Protein AF-A0A2W0BJ34-F1 (afdb_monomer_lite)

Radius of gyration: 27.1 Å; chains: 1; bounding box: 77×54×52 Å

Structure (mmCIF, N/CA/C/O backbone):
data_AF-A0A2W0BJ34-F1
#
_entry.id   AF-A0A2W0BJ34-F1
#
loop_
_atom_site.group_PDB
_atom_site.id
_atom_site.type_symbol
_atom_site.label_atom_id
_atom_site.label_alt_id
_atom_site.label_comp_id
_atom_site.label_asym_id
_atom_site.label_entity_id
_atom_site.label_seq_id
_atom_site.pdbx_PDB_ins_code
_atom_site.Cartn_x
_atom_site.Cartn_y
_atom_site.Cartn_z
_atom_site.occupancy
_atom_site.B_iso_or_equiv
_atom_site.auth_seq_id
_atom_site.auth_comp_id
_atom_site.auth_asym_id
_atom_site.auth_atom_id
_atom_site.pdbx_PDB_model_num
ATOM 1 N N . CYS A 1 1 ? -44.028 45.714 13.822 1.00 49.56 1 CYS A N 1
ATOM 2 C CA . CYS A 1 1 ? -42.611 45.440 13.489 1.00 49.56 1 CYS A CA 1
ATOM 3 C C . CYS A 1 1 ? -41.782 44.978 14.690 1.00 49.56 1 CYS A C 1
ATOM 5 O O . CYS A 1 1 ? -41.174 43.926 14.582 1.00 49.56 1 CYS A O 1
ATOM 7 N N . LEU A 1 2 ? -41.795 45.674 15.836 1.00 49.88 2 LEU A N 1
ATOM 8 C CA . LEU A 1 2 ? -40.974 45.309 17.009 1.00 49.88 2 LEU A CA 1
ATOM 9 C C . LEU A 1 2 ? -41.247 43.902 17.581 1.00 49.88 2 LEU A C 1
ATOM 11 O O . LEU A 1 2 ? -40.298 43.177 17.841 1.00 49.88 2 LEU A O 1
ATOM 15 N N . VAL A 1 3 ? -42.512 43.475 17.677 1.00 54.41 3 VAL A N 1
ATOM 16 C CA . VAL A 1 3 ? -42.889 42.160 18.249 1.00 54.41 3 VAL A CA 1
ATOM 17 C C . VAL A 1 3 ? -42.463 40.976 17.365 1.00 54.41 3 VAL A C 1
ATOM 19 O O . VAL A 1 3 ? -42.120 39.914 17.871 1.00 54.41 3 VAL A O 1
ATOM 22 N N . VAL A 1 4 ? -42.419 41.159 16.040 1.00 56.22 4 VAL A N 1
ATOM 23 C CA . VAL A 1 4 ? -42.038 40.098 15.087 1.00 56.22 4 VAL A CA 1
ATOM 24 C C . VAL A 1 4 ? -40.530 39.817 15.154 1.00 56.22 4 VAL A C 1
ATOM 26 O O . VAL A 1 4 ? -40.119 38.661 15.099 1.00 56.22 4 VAL A O 1
ATOM 29 N N . CYS A 1 5 ? -39.708 40.850 15.378 1.00 51.62 5 CYS A N 1
ATOM 30 C CA . CYS A 1 5 ? -38.269 40.685 15.613 1.00 51.62 5 CYS A CA 1
ATOM 31 C C . CYS A 1 5 ? -37.956 39.993 16.949 1.00 51.62 5 CYS A C 1
ATOM 33 O O . CYS A 1 5 ? -36.983 39.247 17.026 1.00 51.62 5 CYS A O 1
ATOM 35 N N . SER A 1 6 ? -38.776 40.198 17.987 1.00 54.53 6 SER A N 1
ATOM 36 C CA . SER A 1 6 ? -38.595 39.559 19.301 1.00 54.53 6 SER A CA 1
ATOM 37 C C . SER A 1 6 ? -38.841 38.047 19.259 1.00 54.53 6 SER A C 1
ATOM 39 O O . SER A 1 6 ? -38.125 37.288 19.905 1.00 54.53 6 SER A O 1
ATOM 41 N N . VAL A 1 7 ? -39.829 37.602 18.473 1.00 57.50 7 VAL A N 1
ATOM 42 C CA . VAL A 1 7 ? -40.178 36.176 18.333 1.00 57.50 7 VAL A CA 1
ATOM 43 C C . VAL A 1 7 ? -39.139 35.425 17.491 1.00 57.50 7 VAL A C 1
ATOM 45 O O . VAL A 1 7 ? -38.770 34.305 17.836 1.00 57.50 7 VAL A O 1
ATOM 48 N N . LEU A 1 8 ? -38.592 36.063 16.449 1.00 53.81 8 LEU A N 1
ATOM 49 C CA . LEU A 1 8 ? -37.527 35.489 15.612 1.00 53.81 8 LEU A CA 1
ATOM 50 C C . LEU A 1 8 ? -36.197 35.305 16.367 1.00 53.81 8 LEU A C 1
ATOM 52 O O . LEU A 1 8 ? -35.462 34.352 16.104 1.00 53.81 8 LEU A O 1
ATOM 56 N N . PHE A 1 9 ? -35.900 36.171 17.340 1.00 52.81 9 PHE A N 1
ATOM 57 C CA . PHE A 1 9 ? -34.702 36.042 18.178 1.00 52.81 9 PHE A CA 1
ATOM 58 C C . PHE A 1 9 ? -34.795 34.887 19.187 1.00 52.81 9 PHE A C 1
ATOM 60 O O . PHE A 1 9 ? -33.780 34.273 19.511 1.00 52.81 9 PHE A O 1
ATOM 67 N N . LEU A 1 10 ? -36.003 34.544 19.650 1.00 54.00 10 LEU A N 1
ATOM 68 C CA . LEU A 1 10 ? -36.201 33.465 20.620 1.00 54.00 10 LEU A CA 1
ATOM 69 C C . LEU A 1 10 ? -36.084 32.070 19.977 1.00 54.00 10 LEU A C 1
ATOM 71 O O . LEU A 1 10 ? -35.612 31.136 20.622 1.00 54.00 10 LEU A O 1
ATOM 75 N N . SER A 1 11 ? -36.424 31.929 18.688 1.00 55.84 11 SER A N 1
ATOM 76 C CA . SER A 1 11 ? -36.228 30.674 17.941 1.00 55.84 11 SER A CA 1
ATOM 77 C C . SER A 1 11 ? -34.755 30.346 17.662 1.00 55.84 11 SER A C 1
ATOM 79 O O . SER A 1 11 ? -34.398 29.171 17.584 1.00 55.84 11 SER A O 1
ATOM 81 N N . ALA A 1 12 ? -33.877 31.352 17.574 1.00 55.19 12 ALA A N 1
ATOM 82 C CA . ALA A 1 12 ? -32.453 31.149 17.283 1.00 55.19 12 ALA A CA 1
ATOM 83 C C . ALA A 1 12 ? -31.670 30.502 18.446 1.00 55.19 12 ALA A C 1
ATOM 85 O O . ALA A 1 12 ? -30.626 29.897 18.219 1.00 55.19 12 ALA A O 1
ATOM 86 N N . LEU A 1 13 ? -32.186 30.568 19.680 1.00 52.59 13 LEU A N 1
ATOM 87 C CA . LEU A 1 13 ? -31.564 29.954 20.862 1.00 52.59 13 LEU A CA 1
ATOM 88 C C . LEU A 1 13 ? -31.831 28.442 20.980 1.00 52.59 13 LEU A C 1
ATOM 90 O O . LEU A 1 13 ? -31.199 27.774 21.793 1.00 52.59 13 LEU A O 1
ATOM 94 N N . THR A 1 14 ? -32.748 27.888 20.177 1.00 48.75 14 THR A N 1
ATOM 95 C CA . THR A 1 14 ? -33.113 26.457 20.241 1.00 48.75 14 THR A CA 1
ATOM 96 C C . THR A 1 14 ? -32.257 25.545 19.362 1.00 48.75 14 THR A C 1
ATOM 98 O O . THR A 1 14 ? -32.377 24.326 19.459 1.00 48.75 14 THR A O 1
ATOM 101 N N . PHE A 1 15 ? -31.309 26.092 18.593 1.00 49.09 15 PHE A N 1
ATOM 102 C CA . PHE A 1 15 ? -30.226 25.305 17.994 1.00 49.09 15 PHE A CA 1
ATOM 103 C C . PHE A 1 15 ? -29.158 24.980 19.047 1.00 49.09 15 PHE A C 1
ATOM 105 O O . PHE A 1 15 ? -27.991 25.354 18.936 1.00 49.09 15 PHE A O 1
ATOM 112 N N . SER A 1 16 ? -29.558 24.262 20.096 1.00 51.22 16 SER A N 1
ATOM 113 C CA . SER A 1 16 ? -28.603 23.556 20.937 1.00 51.22 16 SER A CA 1
ATOM 114 C C . SER A 1 16 ? -28.078 22.389 20.105 1.00 51.22 16 SER A C 1
ATOM 116 O O . SER A 1 16 ? -28.774 21.395 19.894 1.00 51.22 16 SER A O 1
ATOM 118 N N . GLN A 1 17 ? -26.870 22.543 19.558 1.00 59.38 17 GLN A N 1
ATOM 119 C CA . GLN A 1 17 ? -26.085 21.424 19.049 1.00 59.38 17 GLN A CA 1
ATOM 120 C C . GLN A 1 17 ? -26.014 20.413 20.196 1.00 59.38 17 GLN A C 1
ATOM 122 O O . GLN A 1 17 ? -25.355 20.667 21.202 1.00 59.38 17 GLN A O 1
ATOM 127 N N . THR A 1 18 ? -26.760 19.311 20.099 1.00 60.00 18 THR A N 1
ATOM 128 C CA . THR A 1 18 ? -26.642 18.212 21.058 1.00 60.00 18 THR A CA 1
ATOM 129 C C . THR A 1 18 ? -25.246 17.647 20.880 1.00 60.00 18 THR A C 1
ATOM 131 O O . THR A 1 18 ? -24.990 16.872 19.964 1.00 60.00 18 THR A O 1
ATOM 134 N N . GLN A 1 19 ? -24.315 18.129 21.697 1.00 68.31 19 GLN A N 1
ATOM 135 C CA . GLN A 1 19 ? -22.948 17.658 21.678 1.00 68.31 19 GLN A CA 1
ATOM 136 C C . GLN A 1 19 ? -22.960 16.240 22.231 1.00 68.31 19 GLN A C 1
ATOM 138 O O . GLN A 1 19 ? -23.348 16.015 23.379 1.00 68.31 19 GLN A O 1
ATOM 143 N N . GLU A 1 20 ? -22.596 15.283 21.381 1.00 78.00 20 GLU A N 1
ATOM 144 C CA . GLU A 1 20 ? -22.473 13.888 21.775 1.00 78.00 20 GLU A CA 1
ATOM 145 C C . GLU A 1 20 ? -21.560 13.802 23.003 1.00 78.00 20 GLU A C 1
ATOM 147 O O . GLU A 1 20 ? -20.439 14.325 23.019 1.00 78.00 20 GLU A O 1
ATOM 152 N N . LYS A 1 21 ? -22.071 13.199 24.079 1.00 85.12 21 LYS A N 1
ATOM 153 C CA . LYS A 1 21 ? -21.306 13.041 25.311 1.00 85.12 21 LYS A CA 1
ATOM 154 C C . LYS A 1 21 ? -20.164 12.068 25.032 1.00 85.12 21 LYS A C 1
ATOM 156 O O . LYS A 1 21 ? -20.410 10.905 24.736 1.00 85.12 21 LYS A O 1
ATOM 161 N N . VAL A 1 22 ? -18.927 12.537 25.171 1.00 87.81 22 VAL A N 1
ATOM 162 C CA . VAL A 1 22 ? -17.737 11.704 24.960 1.00 87.81 22 VAL A CA 1
ATOM 163 C C . VAL A 1 22 ? -17.714 10.554 25.968 1.00 87.81 22 VAL A C 1
ATOM 165 O O . VAL A 1 22 ? -17.682 10.777 27.181 1.00 87.81 22 VAL A O 1
ATOM 168 N N . ASP A 1 23 ? -17.686 9.326 25.457 1.00 93.94 23 ASP A N 1
ATOM 169 C CA . ASP A 1 23 ? -17.492 8.118 26.252 1.00 93.94 23 ASP A CA 1
ATOM 170 C C . ASP A 1 23 ? -15.991 7.857 26.476 1.00 93.94 23 ASP A C 1
ATOM 172 O O . ASP A 1 23 ? -15.267 7.381 25.599 1.00 93.94 23 ASP A O 1
ATOM 176 N N . LEU A 1 24 ? -15.510 8.190 27.675 1.00 94.69 24 LEU A N 1
ATOM 177 C CA . LEU A 1 24 ? -14.105 8.025 28.053 1.00 94.69 24 LEU A CA 1
ATOM 178 C C . LEU A 1 24 ? -13.682 6.551 28.199 1.00 94.69 24 LEU A C 1
ATOM 180 O O . LEU A 1 24 ? -12.497 6.247 28.022 1.00 94.69 24 LEU A O 1
ATOM 184 N N . ASP A 1 25 ? -14.614 5.639 28.491 1.00 96.06 25 ASP A N 1
ATOM 185 C CA . ASP A 1 25 ? -14.325 4.201 28.562 1.00 96.06 25 ASP A CA 1
ATOM 186 C C . ASP A 1 25 ? -14.030 3.659 27.160 1.00 96.06 25 ASP A C 1
ATOM 188 O O . ASP A 1 25 ? -12.992 3.029 26.930 1.00 96.06 25 ASP A O 1
ATOM 192 N N . MET A 1 26 ? -14.864 4.017 26.181 1.00 95.50 26 MET A N 1
ATOM 193 C CA . MET A 1 26 ? -14.625 3.660 24.781 1.00 95.50 26 MET A CA 1
ATOM 194 C C . MET A 1 26 ? -13.330 4.261 24.233 1.00 95.50 26 MET A C 1
ATOM 196 O O . MET A 1 26 ? -12.568 3.562 23.563 1.00 95.50 26 MET A O 1
ATOM 200 N N . VAL A 1 27 ? -13.009 5.513 24.571 1.00 95.50 27 VAL A N 1
ATOM 201 C CA . VAL A 1 27 ? -11.718 6.123 24.198 1.00 95.50 27 VAL A CA 1
ATOM 202 C C . VAL A 1 27 ? -10.538 5.333 24.776 1.00 95.50 27 VAL A C 1
ATOM 204 O O . VAL A 1 27 ? -9.519 5.150 24.104 1.00 95.50 27 VAL A O 1
ATOM 207 N N . THR A 1 28 ? -10.661 4.845 26.010 1.00 96.75 28 THR A N 1
ATOM 208 C CA . THR A 1 28 ? -9.619 4.036 26.657 1.00 96.75 28 THR A CA 1
ATOM 209 C C . THR A 1 28 ? -9.446 2.690 25.954 1.00 96.75 28 THR A C 1
ATOM 211 O O . THR A 1 28 ? -8.312 2.294 25.681 1.00 96.75 28 THR A O 1
ATOM 214 N N . LYS A 1 29 ? -10.547 2.031 25.576 1.00 97.12 29 LYS A 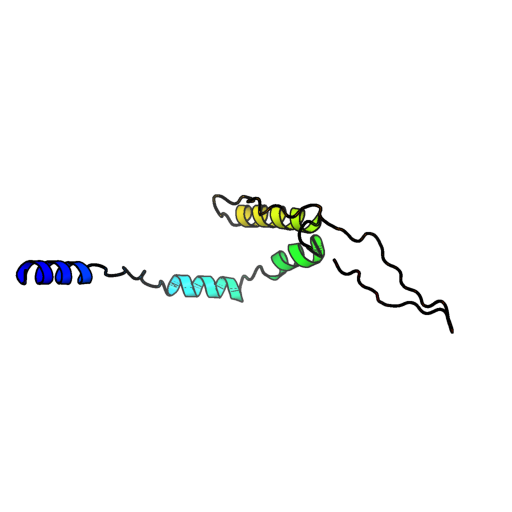N 1
ATOM 215 C CA . LYS A 1 29 ? -10.524 0.790 24.783 1.00 97.12 29 LYS A CA 1
ATOM 216 C C . LYS A 1 29 ? -9.865 0.989 23.416 1.00 97.12 29 LYS A C 1
ATOM 218 O O . LYS A 1 29 ? -8.979 0.220 23.062 1.00 97.12 29 LYS A O 1
ATOM 223 N N . ILE A 1 30 ? -10.206 2.059 22.692 1.00 96.06 30 ILE A N 1
ATOM 224 C CA . ILE A 1 30 ? -9.587 2.382 21.391 1.00 96.06 30 ILE A CA 1
ATOM 225 C C . ILE A 1 30 ? -8.073 2.582 21.537 1.00 96.06 30 ILE A C 1
ATOM 227 O O . ILE A 1 30 ? -7.291 2.078 20.731 1.00 96.06 30 ILE A O 1
ATOM 231 N N . ARG A 1 31 ? -7.635 3.290 22.586 1.00 96.19 31 ARG A N 1
ATOM 232 C CA . ARG A 1 31 ? -6.203 3.457 22.877 1.00 96.19 31 ARG A CA 1
ATOM 233 C C . ARG A 1 31 ? -5.526 2.128 23.191 1.00 96.19 31 ARG A C 1
ATOM 235 O O . ARG A 1 31 ? -4.419 1.896 22.713 1.00 96.19 31 ARG A O 1
ATOM 242 N N . TYR A 1 32 ? -6.170 1.273 23.983 1.00 97.81 32 TYR A N 1
ATOM 243 C CA . TYR A 1 32 ? -5.641 -0.051 24.295 1.00 97.81 32 TYR A CA 1
ATOM 244 C C . TYR A 1 32 ? -5.433 -0.877 23.021 1.00 97.81 32 TYR A C 1
ATOM 246 O O . TYR A 1 32 ? -4.335 -1.390 22.821 1.00 97.81 32 TYR A O 1
ATOM 254 N N . GLU A 1 33 ? -6.421 -0.917 22.124 1.00 96.31 33 GLU A N 1
ATOM 255 C CA . GLU A 1 33 ? -6.292 -1.592 20.827 1.00 96.31 33 GLU A CA 1
ATOM 256 C C . GLU A 1 33 ? -5.142 -1.010 19.991 1.00 96.31 33 GLU A C 1
ATOM 258 O O . GLU A 1 33 ? -4.300 -1.751 19.488 1.00 96.31 33 GLU A O 1
ATOM 263 N N . GLY A 1 34 ? -5.020 0.319 19.925 1.00 95.19 34 GLY A N 1
ATOM 264 C CA . GLY A 1 34 ? -3.957 0.980 19.164 1.00 95.19 34 GLY A CA 1
ATOM 265 C C . GLY A 1 34 ? -2.534 0.690 19.662 1.00 95.19 34 GLY A C 1
ATOM 266 O O . GLY A 1 34 ? -1.617 0.586 18.845 1.00 95.19 34 GLY A O 1
ATOM 267 N N . PHE A 1 35 ? -2.337 0.549 20.979 1.00 95.75 35 PHE A N 1
ATOM 268 C CA . PHE A 1 35 ? -1.006 0.377 21.580 1.00 95.75 35 PHE A CA 1
ATOM 269 C C . PHE A 1 35 ? -0.652 -1.062 21.965 1.00 95.75 35 PHE A C 1
ATOM 271 O O . PHE A 1 35 ? 0.532 -1.397 21.991 1.00 95.75 35 PHE A O 1
ATOM 278 N N . ARG A 1 36 ? -1.631 -1.897 22.329 1.00 96.88 36 ARG A N 1
ATOM 279 C CA . ARG A 1 36 ? -1.395 -3.258 22.846 1.00 96.88 36 ARG A CA 1
ATOM 280 C C . ARG A 1 36 ? -1.775 -4.354 21.858 1.00 96.88 36 ARG A C 1
ATOM 282 O O . ARG A 1 36 ? -1.074 -5.357 21.820 1.00 96.88 36 ARG A O 1
ATOM 289 N N . ASN A 1 37 ? -2.798 -4.131 21.035 1.00 95.88 37 ASN A N 1
ATOM 290 C CA . ASN A 1 37 ? -3.292 -5.092 20.041 1.00 95.88 37 ASN A CA 1
ATOM 291 C C . ASN A 1 37 ? -3.159 -4.539 18.611 1.00 95.88 37 ASN A C 1
ATOM 293 O O . ASN A 1 37 ? -4.034 -4.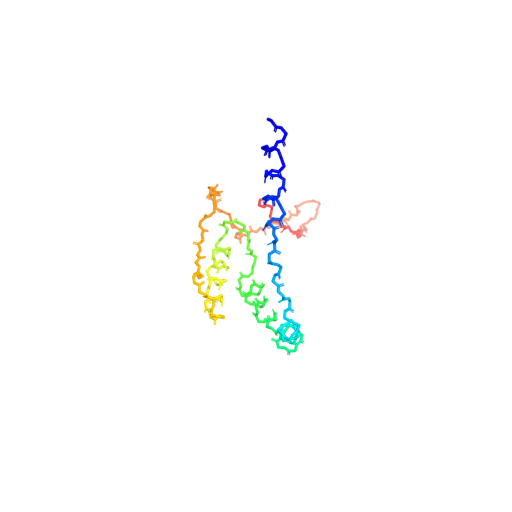712 17.764 1.00 95.88 37 ASN A O 1
ATOM 297 N N . SER A 1 38 ? -2.069 -3.819 18.346 1.00 96.19 38 SER A N 1
ATOM 298 C CA . SER A 1 38 ? -1.900 -3.104 17.083 1.00 96.19 38 SER A CA 1
ATOM 299 C C . SER A 1 38 ? -1.761 -4.067 15.903 1.00 96.19 38 SER A C 1
ATOM 301 O O . SER A 1 38 ? -0.870 -4.910 15.908 1.00 96.19 38 SER A O 1
ATOM 303 N N . GLN A 1 39 ? -2.584 -3.881 14.867 1.00 95.75 39 GLN A N 1
ATOM 304 C CA . GLN A 1 39 ? -2.512 -4.631 13.599 1.00 95.75 39 GLN A CA 1
ATOM 305 C C . GLN A 1 39 ? -1.752 -3.870 12.496 1.00 95.75 39 GLN A C 1
ATOM 307 O O . GLN A 1 39 ? -1.863 -4.173 11.306 1.00 95.75 39 GLN A O 1
ATOM 312 N N . ILE A 1 40 ? -1.020 -2.808 12.864 1.00 95.75 40 ILE A N 1
ATOM 313 C CA . ILE A 1 40 ? -0.328 -1.941 11.897 1.00 95.75 40 ILE A CA 1
ATOM 314 C C . ILE A 1 40 ? 0.664 -2.745 11.064 1.00 95.75 40 ILE A C 1
ATOM 316 O O . ILE A 1 40 ? 0.782 -2.490 9.870 1.00 95.75 40 ILE A O 1
ATOM 320 N N . LYS A 1 41 ? 1.364 -3.706 11.674 1.00 95.50 41 LYS A N 1
ATOM 321 C CA . LYS A 1 41 ? 2.393 -4.487 10.990 1.00 95.50 41 LYS A CA 1
ATOM 322 C C . LYS A 1 41 ? 1.789 -5.301 9.849 1.00 95.50 41 LYS A C 1
ATOM 324 O O . LYS A 1 41 ? 2.267 -5.209 8.726 1.00 95.50 41 LYS A O 1
ATOM 329 N N . GLU A 1 42 ? 0.716 -6.028 10.120 1.00 95.50 42 GLU A N 1
ATOM 330 C CA . GLU A 1 42 ? 0.052 -6.915 9.165 1.00 95.50 42 GLU A CA 1
ATOM 331 C C . GLU A 1 42 ? -0.598 -6.110 8.029 1.00 95.50 42 GLU A C 1
ATOM 333 O O . GLU A 1 42 ? -0.488 -6.461 6.851 1.00 95.50 42 GLU A O 1
ATOM 338 N N . ILE A 1 43 ? -1.234 -4.982 8.368 1.00 96.50 43 ILE A N 1
ATOM 339 C CA . ILE A 1 43 ? -1.827 -4.070 7.380 1.00 96.50 43 ILE A CA 1
ATOM 340 C C . ILE A 1 43 ? -0.732 -3.438 6.507 1.00 96.50 43 ILE A C 1
ATOM 342 O O . ILE A 1 43 ? -0.879 -3.355 5.283 1.00 96.50 43 ILE A O 1
ATOM 346 N N . ALA A 1 44 ? 0.373 -3.004 7.120 1.00 96.81 44 ALA A N 1
ATOM 347 C CA . ALA A 1 44 ? 1.502 -2.411 6.417 1.00 96.81 44 ALA A CA 1
ATOM 348 C C . ALA A 1 44 ? 2.198 -3.427 5.509 1.00 96.81 44 ALA A C 1
ATOM 350 O O . ALA A 1 44 ? 2.484 -3.088 4.368 1.00 96.81 44 ALA A O 1
ATOM 351 N N . GLU A 1 45 ? 2.409 -4.665 5.947 1.00 97.38 45 GLU A N 1
ATOM 352 C CA . GLU A 1 45 ? 2.984 -5.740 5.128 1.00 97.38 45 GLU A CA 1
ATOM 353 C C . GLU A 1 45 ? 2.115 -6.021 3.888 1.00 97.38 45 GLU A C 1
ATOM 355 O O . GLU A 1 45 ? 2.612 -6.095 2.760 1.00 97.38 45 GLU A O 1
ATOM 360 N N . GLY A 1 46 ? 0.788 -6.066 4.062 1.00 96.62 46 GLY A N 1
ATOM 361 C CA . GLY A 1 46 ? -0.174 -6.184 2.963 1.00 96.62 46 GLY A CA 1
ATOM 362 C C . GLY A 1 46 ? -0.024 -5.089 1.901 1.00 96.62 46 GLY A C 1
ATOM 363 O O . GLY A 1 46 ? -0.003 -5.372 0.701 1.00 96.62 46 GLY A O 1
ATOM 364 N N . LEU A 1 47 ? 0.119 -3.834 2.324 1.00 96.50 47 LEU A N 1
ATOM 365 C CA . LEU A 1 47 ? 0.217 -2.707 1.398 1.00 96.50 47 LEU A CA 1
ATOM 366 C C . LEU A 1 47 ? 1.633 -2.510 0.850 1.00 96.50 47 LEU A C 1
ATOM 368 O O . LEU A 1 47 ? 1.803 -2.276 -0.344 1.00 96.50 47 LEU A O 1
ATOM 372 N N . LEU A 1 48 ? 2.650 -2.526 1.697 1.00 95.56 48 LEU A N 1
AT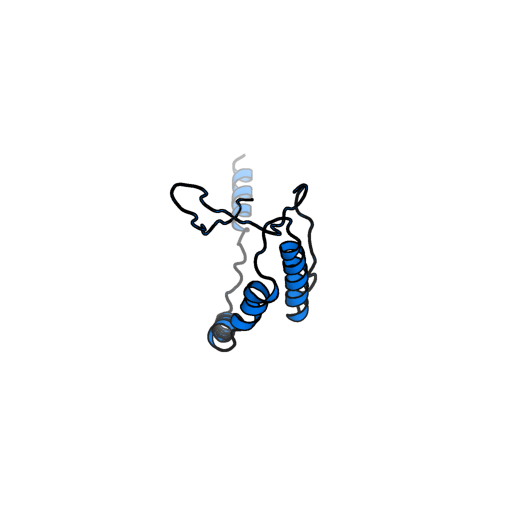OM 373 C CA . LEU A 1 48 ? 4.002 -2.092 1.350 1.00 95.56 48 LEU A CA 1
ATOM 374 C C . LEU A 1 48 ? 4.806 -3.192 0.665 1.00 95.56 48 LEU A C 1
ATOM 376 O O . LEU A 1 48 ? 5.486 -2.902 -0.315 1.00 95.56 48 LEU A O 1
ATOM 380 N N . GLU A 1 49 ? 4.693 -4.429 1.139 1.00 94.06 49 GLU A N 1
ATOM 381 C CA . GLU A 1 49 ? 5.507 -5.540 0.643 1.00 94.06 49 GLU A CA 1
ATOM 382 C C . GLU A 1 49 ? 4.736 -6.374 -0.378 1.00 94.06 49 GLU A C 1
ATOM 384 O O . GLU A 1 49 ? 5.219 -6.594 -1.487 1.00 94.06 49 GLU A O 1
ATOM 389 N N . ASN A 1 50 ? 3.498 -6.764 -0.056 1.00 95.81 50 ASN A N 1
ATOM 390 C CA . ASN A 1 50 ? 2.715 -7.639 -0.932 1.00 95.81 50 ASN A CA 1
ATOM 391 C C . ASN A 1 50 ? 2.175 -6.913 -2.177 1.00 95.81 50 ASN A C 1
ATOM 393 O O . ASN A 1 50 ? 2.231 -7.445 -3.286 1.00 95.81 50 ASN A O 1
ATOM 397 N N . ILE A 1 51 ? 1.630 -5.699 -2.023 1.00 96.25 51 ILE A N 1
ATOM 398 C CA . ILE A 1 51 ? 1.122 -4.917 -3.166 1.00 96.25 51 ILE A CA 1
ATOM 399 C C . ILE A 1 51 ? 2.225 -4.064 -3.805 1.00 96.25 51 ILE A C 1
ATOM 401 O O . ILE A 1 51 ? 2.288 -3.970 -5.033 1.00 96.25 51 ILE A O 1
ATOM 405 N N . GLY A 1 52 ? 3.069 -3.425 -2.992 1.00 92.94 52 GLY A N 1
ATOM 406 C CA . GLY A 1 52 ? 4.154 -2.571 -3.473 1.00 92.94 52 GLY A CA 1
ATOM 407 C C . GLY A 1 52 ? 3.684 -1.202 -3.996 1.00 92.94 52 GLY A C 1
ATOM 408 O O . GLY A 1 52 ? 2.640 -0.703 -3.571 1.00 92.94 52 GLY A O 1
ATOM 409 N N . PRO A 1 53 ? 4.439 -0.550 -4.904 1.00 92.25 53 PRO A N 1
ATOM 410 C CA . PRO A 1 53 ? 4.162 0.810 -5.380 1.00 92.25 53 PRO A CA 1
ATOM 411 C C . PRO A 1 53 ? 2.780 0.961 -6.032 1.00 92.25 53 PRO A C 1
ATOM 413 O O . PRO A 1 53 ? 2.396 0.147 -6.871 1.00 92.25 53 PRO A O 1
ATOM 416 N N . ARG A 1 54 ? 2.045 2.024 -5.677 1.00 93.06 54 ARG A N 1
ATOM 417 C CA . ARG A 1 54 ? 0.652 2.280 -6.099 1.00 93.06 54 ARG A CA 1
ATOM 418 C C . ARG A 1 54 ? 0.529 3.626 -6.807 1.00 93.06 54 ARG A C 1
ATOM 420 O O . ARG A 1 54 ? -0.094 4.549 -6.296 1.00 93.06 54 ARG A O 1
ATOM 427 N N . LEU A 1 55 ? 1.147 3.751 -7.977 1.00 90.56 55 LEU A N 1
ATOM 428 C CA . LEU A 1 55 ? 0.952 4.928 -8.826 1.00 90.56 55 LEU A CA 1
ATOM 429 C C . LEU A 1 55 ? -0.521 5.025 -9.253 1.00 90.56 55 LEU A C 1
ATOM 431 O O . LEU A 1 55 ? -1.142 4.003 -9.557 1.00 90.56 55 LEU A O 1
ATOM 435 N N . THR A 1 56 ? -1.092 6.226 -9.295 1.00 89.38 56 THR A N 1
ATOM 436 C CA . THR A 1 56 ? -2.483 6.426 -9.727 1.00 89.38 56 THR A CA 1
ATOM 437 C C . THR A 1 56 ? -2.707 5.848 -11.129 1.00 89.38 56 THR A C 1
ATOM 439 O O . THR A 1 56 ? -1.893 6.032 -12.029 1.00 89.38 56 THR A O 1
ATOM 442 N N . GLY A 1 57 ? -3.785 5.078 -11.296 1.00 88.56 57 GLY A N 1
ATOM 443 C CA . GLY A 1 57 ? -4.104 4.375 -12.545 1.00 88.56 57 GLY A CA 1
ATOM 444 C C . GLY A 1 57 ? -3.258 3.132 -12.847 1.00 88.56 57 GLY A C 1
ATOM 445 O O . GLY A 1 57 ? -3.518 2.464 -13.846 1.00 88.56 57 GLY A O 1
ATOM 446 N N . SER A 1 58 ? -2.279 2.781 -12.008 1.00 90.81 58 SER A N 1
ATOM 447 C CA . SER A 1 58 ? -1.510 1.540 -12.172 1.00 90.81 58 SER A CA 1
ATOM 448 C C . SER A 1 58 ? -2.319 0.289 -11.787 1.00 90.81 58 SER A C 1
ATOM 450 O O . SER A 1 58 ? -3.253 0.373 -10.978 1.00 90.81 58 SER A O 1
ATOM 452 N N . PRO A 1 59 ? -1.927 -0.907 -12.270 1.00 91.62 59 PRO A N 1
ATOM 453 C CA . PRO A 1 59 ? -2.534 -2.169 -11.838 1.00 91.62 59 PRO A CA 1
ATOM 454 C C . PRO A 1 59 ? -2.455 -2.396 -10.319 1.00 91.62 59 PRO A C 1
ATOM 456 O O . PRO A 1 59 ? -3.390 -2.921 -9.715 1.00 91.62 59 PRO A O 1
ATOM 459 N N . ASN A 1 60 ? -1.366 -1.958 -9.682 1.00 94.06 60 ASN A N 1
ATOM 460 C CA . ASN A 1 60 ? -1.177 -2.098 -8.239 1.00 94.06 60 ASN A CA 1
ATOM 461 C C . ASN A 1 60 ? -2.112 -1.196 -7.430 1.00 94.06 60 ASN A C 1
ATOM 463 O O . ASN A 1 60 ? -2.569 -1.612 -6.368 1.00 94.06 60 ASN A O 1
ATOM 467 N N . MET A 1 61 ? -2.441 0.003 -7.925 1.00 93.50 61 MET A N 1
ATOM 468 C CA . MET A 1 61 ? -3.461 0.845 -7.291 1.00 93.50 61 MET A CA 1
ATOM 469 C C . MET A 1 61 ? -4.818 0.135 -7.278 1.00 93.50 61 MET A C 1
ATOM 471 O O . MET A 1 61 ? -5.474 0.077 -6.242 1.00 93.50 61 MET A O 1
ATOM 475 N N . LYS A 1 62 ? -5.213 -0.481 -8.402 1.00 92.81 62 LYS A N 1
ATOM 476 C CA . LYS A 1 62 ? -6.455 -1.265 -8.471 1.00 92.81 62 LYS A CA 1
ATOM 477 C C . LYS A 1 62 ? -6.453 -2.415 -7.457 1.00 92.81 62 LYS A C 1
ATOM 479 O O . LYS A 1 62 ? -7.402 -2.535 -6.685 1.00 92.81 62 LYS A O 1
ATOM 484 N N . ARG A 1 63 ? -5.365 -3.193 -7.400 1.00 95.81 63 ARG A N 1
ATOM 485 C CA . ARG A 1 63 ? -5.202 -4.278 -6.417 1.00 95.81 63 ARG A CA 1
ATOM 486 C C . ARG A 1 63 ? -5.295 -3.767 -4.977 1.00 95.81 63 ARG A C 1
ATOM 488 O O . ARG A 1 63 ? -5.907 -4.419 -4.141 1.00 95.81 63 ARG A O 1
ATOM 495 N N . ALA A 1 64 ? -4.713 -2.604 -4.684 1.00 97.19 64 ALA A N 1
ATOM 496 C CA . ALA A 1 64 ? -4.763 -2.003 -3.354 1.00 97.19 64 ALA A CA 1
ATOM 497 C C . ALA A 1 64 ? -6.169 -1.577 -2.940 1.00 97.19 64 ALA A C 1
ATOM 499 O O . ALA A 1 64 ? -6.563 -1.796 -1.796 1.00 97.19 64 ALA A O 1
ATOM 500 N N . ASN A 1 65 ? -6.926 -0.998 -3.870 1.00 96.31 65 ASN A N 1
ATOM 501 C CA . ASN A 1 65 ? -8.313 -0.614 -3.640 1.00 96.31 65 ASN A CA 1
ATOM 502 C C . ASN A 1 65 ? -9.161 -1.850 -3.313 1.00 96.31 65 ASN A C 1
ATOM 504 O O . ASN A 1 65 ? -9.835 -1.883 -2.284 1.00 96.31 65 ASN A O 1
ATOM 508 N N . GLU A 1 66 ? -9.066 -2.894 -4.141 1.00 97.00 66 GLU A N 1
ATOM 509 C CA . GLU A 1 66 ? -9.766 -4.169 -3.933 1.00 97.00 66 GLU A CA 1
ATOM 510 C C . GLU A 1 66 ? -9.373 -4.825 -2.604 1.00 97.00 66 GLU A C 1
ATOM 512 O O . GLU A 1 66 ? -10.245 -5.190 -1.817 1.00 97.00 66 GLU A O 1
ATOM 517 N N . TRP A 1 67 ? -8.074 -4.887 -2.303 1.00 97.62 67 TRP A N 1
ATOM 518 C CA . TRP A 1 67 ? -7.581 -5.425 -1.038 1.00 97.62 67 TRP A CA 1
ATOM 519 C C . TRP A 1 67 ? -8.116 -4.638 0.161 1.00 97.62 67 TRP A C 1
ATOM 521 O O . TRP A 1 67 ? -8.557 -5.239 1.136 1.00 97.62 67 TRP A O 1
ATOM 531 N N . THR A 1 68 ? -8.136 -3.304 0.085 1.00 97.31 68 THR A N 1
ATOM 532 C CA . THR A 1 68 ? -8.620 -2.446 1.178 1.00 97.31 68 THR A CA 1
ATOM 533 C C . THR A 1 68 ? -10.109 -2.666 1.426 1.00 97.31 68 THR A C 1
ATOM 535 O O . THR A 1 68 ? -10.507 -2.855 2.574 1.00 97.31 68 THR A O 1
ATOM 538 N N . ARG A 1 69 ? -10.932 -2.726 0.368 1.00 97.56 69 ARG A N 1
ATOM 539 C CA . ARG A 1 69 ? -12.357 -3.090 0.476 1.00 97.56 69 ARG A CA 1
ATOM 540 C C . ARG A 1 69 ? -12.535 -4.421 1.210 1.00 97.56 69 ARG A C 1
ATOM 542 O O . ARG A 1 69 ? -13.388 -4.529 2.095 1.00 97.56 69 ARG A O 1
ATOM 549 N N . ASP A 1 70 ? -11.732 -5.421 0.861 1.00 97.25 70 ASP A N 1
ATOM 550 C CA . ASP A 1 70 ? -11.827 -6.751 1.461 1.00 97.25 70 ASP A CA 1
ATOM 551 C C . ASP A 1 70 ? -11.380 -6.746 2.931 1.00 97.25 70 ASP A C 1
ATOM 553 O O . ASP A 1 70 ? -12.006 -7.413 3.753 1.00 97.25 70 ASP A O 1
ATOM 557 N N . GLN A 1 71 ? -10.353 -5.968 3.299 1.00 97.12 71 GLN A N 1
ATOM 558 C CA . GLN A 1 71 ? -9.955 -5.801 4.704 1.00 97.12 71 GLN A CA 1
ATOM 559 C C . GLN A 1 71 ? -11.040 -5.105 5.530 1.00 97.12 71 GLN A C 1
ATOM 561 O O . GLN A 1 71 ? -11.391 -5.594 6.600 1.00 97.12 71 GLN A O 1
ATOM 566 N N . LEU A 1 72 ? -11.634 -4.023 5.018 1.00 97.12 72 LEU A N 1
ATOM 567 C CA . LEU A 1 72 ? -12.738 -3.342 5.704 1.00 97.12 72 LEU A CA 1
ATOM 568 C C . LEU A 1 72 ? -13.930 -4.287 5.914 1.00 97.12 72 LEU A C 1
ATOM 570 O O . LEU A 1 72 ? -14.505 -4.320 7.000 1.00 97.12 72 LEU A O 1
ATOM 574 N N . SER A 1 73 ? -14.242 -5.117 4.915 1.00 96.88 73 SER A N 1
ATOM 575 C CA . SER A 1 73 ? -15.289 -6.140 5.031 1.00 96.88 73 SER A CA 1
ATOM 576 C C . SER A 1 73 ? -14.956 -7.180 6.111 1.00 96.88 73 SER A C 1
ATOM 578 O O . SER A 1 73 ? -15.817 -7.528 6.916 1.00 96.88 73 SER A O 1
ATOM 580 N N . LYS A 1 74 ? -13.700 -7.647 6.185 1.00 96.12 74 LYS A N 1
ATOM 581 C CA . LYS A 1 74 ? -13.231 -8.588 7.225 1.00 96.12 74 LYS A CA 1
ATOM 582 C C . LYS A 1 74 ? -13.279 -7.997 8.631 1.00 96.12 74 LYS A C 1
ATOM 584 O O . LYS A 1 74 ? -13.555 -8.727 9.577 1.00 96.12 74 LYS A O 1
ATOM 589 N N . PHE A 1 75 ? -13.042 -6.696 8.773 1.00 95.38 75 PHE A N 1
ATOM 590 C CA . PHE A 1 75 ? -13.165 -5.990 10.051 1.00 95.38 75 PHE A CA 1
ATOM 591 C C . PHE A 1 75 ? -14.623 -5.773 10.483 1.00 95.38 75 PHE A C 1
ATOM 593 O O . PHE A 1 75 ? -14.866 -5.251 11.568 1.00 95.38 75 PHE A O 1
ATOM 600 N N . GLY A 1 76 ? -15.594 -6.185 9.662 1.00 96.88 76 GLY A N 1
ATOM 601 C CA . GLY A 1 76 ? -17.017 -6.089 9.968 1.00 96.88 76 GLY A CA 1
ATOM 602 C C . GLY A 1 76 ? -17.650 -4.755 9.576 1.00 96.88 76 GLY A C 1
ATOM 603 O O . GLY A 1 76 ? -18.770 -4.479 10.006 1.00 96.88 76 GLY A O 1
ATOM 604 N N . LEU A 1 77 ? -16.978 -3.922 8.766 1.00 96.44 77 LEU A N 1
ATOM 605 C CA . LEU A 1 77 ? -17.607 -2.713 8.239 1.00 96.44 77 LEU A CA 1
ATOM 606 C C . LEU A 1 77 ? -18.694 -3.092 7.233 1.00 96.44 77 LEU A C 1
ATOM 608 O O . LEU A 1 77 ? -18.491 -3.892 6.318 1.00 96.44 77 LEU A O 1
ATOM 612 N N . VAL A 1 78 ? -19.848 -2.454 7.384 1.00 96.00 78 VAL A N 1
ATOM 613 C CA . VAL A 1 78 ? -20.969 -2.588 6.458 1.00 96.00 78 VAL A CA 1
ATOM 614 C C . VAL A 1 78 ? -20.794 -1.635 5.275 1.00 96.00 78 VAL A C 1
ATOM 616 O O . VAL A 1 78 ? -20.278 -0.531 5.430 1.00 96.00 78 VAL A O 1
ATOM 619 N N . ASN A 1 79 ? -21.248 -2.053 4.091 1.00 94.94 79 ASN A N 1
ATOM 620 C CA . ASN A 1 79 ? -21.227 -1.255 2.855 1.00 94.94 79 ASN A CA 1
ATOM 621 C C . ASN A 1 79 ? -19.827 -0.896 2.313 1.00 94.94 79 ASN A C 1
ATOM 623 O O . ASN A 1 79 ? -19.671 0.128 1.649 1.00 94.94 79 ASN A O 1
ATOM 627 N N . ALA A 1 80 ? -18.807 -1.731 2.532 1.00 95.88 80 ALA A N 1
ATOM 628 C CA . ALA A 1 80 ? -17.502 -1.543 1.895 1.00 95.88 80 ALA A CA 1
ATOM 629 C C . ALA A 1 80 ? -17.590 -1.792 0.375 1.00 95.88 80 ALA A C 1
ATOM 631 O O . ALA A 1 80 ? -17.818 -2.915 -0.076 1.00 95.88 80 ALA A O 1
ATOM 632 N N . HIS A 1 81 ? -17.387 -0.751 -0.432 1.00 95.69 81 HIS A N 1
ATOM 633 C CA . HIS A 1 81 ? -17.415 -0.837 -1.891 1.00 95.69 81 HIS A CA 1
ATOM 634 C C . HIS A 1 81 ? -16.412 0.132 -2.523 1.00 95.69 81 HIS A C 1
ATOM 636 O O . HIS A 1 81 ? -15.854 0.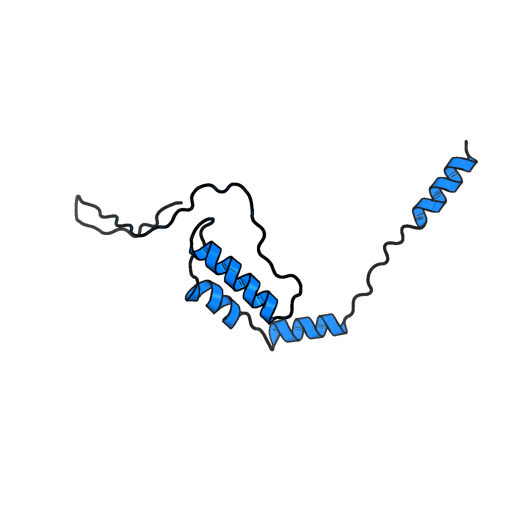998 -1.854 1.00 95.69 81 HIS A O 1
ATOM 642 N N . LEU A 1 82 ? -16.138 -0.068 -3.812 1.00 96.25 82 LEU A N 1
ATOM 643 C CA . LEU A 1 82 ? -15.252 0.801 -4.577 1.00 96.25 82 LEU A CA 1
ATOM 644 C C . LEU A 1 82 ? -16.083 1.823 -5.340 1.00 96.25 82 LEU A C 1
ATOM 646 O O . LEU A 1 82 ? -16.982 1.445 -6.090 1.00 96.25 82 LEU A O 1
ATOM 650 N N . GLU A 1 83 ? -15.730 3.093 -5.195 1.00 94.06 83 GLU A N 1
ATOM 651 C CA . GLU A 1 83 ? -16.297 4.177 -5.987 1.00 94.06 83 GLU A CA 1
ATOM 652 C C . GLU A 1 83 ? -15.320 4.580 -7.091 1.00 94.06 83 GLU A C 1
ATOM 654 O O . GLU A 1 83 ? -14.112 4.718 -6.875 1.00 94.06 83 GLU A O 1
ATOM 659 N N . ALA A 1 84 ? -15.843 4.742 -8.305 1.00 89.62 84 ALA A N 1
ATOM 660 C CA . ALA A 1 84 ? -15.049 5.226 -9.421 1.00 89.62 84 ALA A CA 1
ATOM 661 C C . ALA A 1 84 ? -14.767 6.722 -9.243 1.00 89.62 84 ALA A C 1
ATOM 663 O O . ALA A 1 84 ? -15.673 7.504 -8.963 1.00 89.62 84 ALA A O 1
ATOM 664 N N . TRP A 1 85 ? -13.516 7.125 -9.463 1.00 86.50 85 TRP A N 1
ATOM 665 C CA . TRP A 1 85 ? -13.106 8.520 -9.367 1.00 86.50 85 TRP A CA 1
ATOM 666 C C . TRP A 1 85 ? -12.536 9.037 -10.693 1.00 86.50 85 TRP A C 1
ATOM 668 O O . TRP A 1 85 ? -11.545 8.508 -11.199 1.00 86.50 85 TRP A O 1
ATOM 678 N N . GLY A 1 86 ? -13.162 10.109 -11.197 1.00 80.25 86 GLY A N 1
ATOM 679 C CA . GLY A 1 86 ? -12.713 10.948 -12.315 1.00 80.25 86 GLY A CA 1
ATOM 680 C C . GLY A 1 86 ? -12.625 10.264 -13.691 1.00 80.25 86 GLY A C 1
ATOM 681 O O . GLY A 1 86 ? -12.774 9.050 -13.819 1.00 80.25 86 GLY A O 1
ATOM 682 N N . PRO A 1 87 ? -12.329 11.032 -14.757 1.00 80.19 87 PRO A N 1
ATOM 683 C CA . PRO A 1 87 ? -11.654 10.512 -15.936 1.00 80.19 87 PRO A CA 1
ATOM 684 C C . PRO A 1 87 ? -10.134 10.648 -15.741 1.00 80.19 87 PRO A C 1
ATOM 686 O O . PRO A 1 87 ? -9.561 11.703 -15.993 1.00 80.19 87 PRO A O 1
ATOM 689 N N . PHE A 1 88 ? -9.460 9.588 -15.284 1.00 73.56 88 PHE A N 1
ATOM 690 C CA . PHE A 1 88 ? -7.993 9.596 -15.134 1.00 73.56 88 PHE A CA 1
ATOM 691 C C . PHE A 1 88 ? -7.249 9.424 -16.475 1.00 73.56 88 PHE A C 1
ATOM 693 O O . PHE A 1 88 ? -6.091 9.806 -16.609 1.00 73.56 88 PHE A O 1
ATOM 700 N N . GLY A 1 89 ? -7.913 8.865 -17.491 1.00 82.25 89 GLY A N 1
ATOM 701 C CA . GLY A 1 89 ? -7.276 8.487 -18.753 1.00 82.25 89 GLY A CA 1
ATOM 702 C C . GLY A 1 89 ? -6.566 7.133 -18.661 1.00 82.25 89 GLY A C 1
ATOM 703 O O . GLY A 1 89 ? -6.970 6.257 -17.893 1.00 82.25 89 GLY A O 1
ATOM 704 N N . ARG A 1 90 ? -5.535 6.922 -19.488 1.00 83.19 90 ARG A N 1
ATOM 705 C CA . ARG A 1 90 ? -4.757 5.674 -19.484 1.00 83.19 90 ARG A CA 1
ATOM 706 C C . ARG A 1 90 ? -3.752 5.692 -18.335 1.00 83.19 90 ARG A C 1
ATOM 708 O O . ARG A 1 90 ? -3.009 6.653 -18.182 1.00 83.19 90 ARG A O 1
ATOM 715 N N . GLY A 1 91 ? -3.722 4.611 -17.562 1.00 82.31 91 GLY A N 1
ATOM 716 C CA . GLY A 1 91 ? -2.683 4.384 -16.565 1.00 82.31 91 GLY A CA 1
ATOM 717 C C . GLY A 1 91 ? -1.313 4.144 -17.196 1.00 82.31 91 GLY A C 1
ATOM 718 O O . GLY A 1 91 ? -1.201 3.849 -18.388 1.00 82.31 91 GLY A O 1
ATOM 719 N N . TRP A 1 92 ? -0.277 4.233 -16.370 1.00 82.81 92 TRP A N 1
ATOM 720 C CA . TRP A 1 92 ? 1.103 3.963 -16.756 1.00 82.81 92 TRP A CA 1
ATOM 721 C C . TRP A 1 92 ? 1.740 2.945 -15.803 1.00 82.81 92 TRP A C 1
ATOM 723 O O . TRP A 1 92 ? 1.399 2.884 -14.618 1.00 82.81 92 TRP A O 1
ATOM 733 N N . TRP A 1 93 ? 2.661 2.137 -16.327 1.00 87.00 93 TRP A N 1
ATOM 734 C CA . TRP A 1 93 ? 3.469 1.192 -15.562 1.00 87.00 93 TRP A CA 1
ATOM 735 C C . TRP A 1 93 ? 4.885 1.144 -16.137 1.00 87.00 93 TRP A C 1
ATOM 737 O O . TRP A 1 93 ? 5.053 1.111 -17.356 1.00 87.00 93 TRP A O 1
ATOM 747 N N . ASN A 1 94 ? 5.900 1.127 -15.271 1.00 87.56 94 ASN A N 1
ATOM 748 C CA . ASN A 1 94 ? 7.272 0.914 -15.712 1.00 87.56 94 ASN A CA 1
ATOM 749 C C . ASN A 1 94 ? 7.583 -0.577 -15.777 1.00 87.56 94 ASN A C 1
ATOM 751 O O . ASN A 1 94 ? 7.549 -1.255 -14.754 1.00 87.56 94 ASN A O 1
ATOM 755 N N . GLU A 1 95 ? 7.949 -1.070 -16.954 1.00 88.75 95 GLU A N 1
ATOM 756 C CA . GLU A 1 95 ? 8.478 -2.430 -17.089 1.00 88.75 95 GLU A CA 1
ATOM 757 C C . GLU A 1 95 ? 9.989 -2.471 -16.853 1.00 88.75 95 GLU A C 1
ATOM 759 O O . GLU A 1 95 ? 10.489 -3.351 -16.157 1.00 88.75 95 GLU A O 1
ATOM 764 N N . TYR A 1 96 ? 10.720 -1.511 -17.424 1.00 89.19 96 TYR A N 1
ATOM 765 C CA . TYR A 1 96 ? 12.172 -1.459 -17.338 1.00 89.19 96 TYR A CA 1
ATOM 766 C C . TYR A 1 96 ? 12.697 -0.038 -17.556 1.00 89.19 96 TYR A C 1
ATOM 768 O O . TYR A 1 96 ? 12.148 0.738 -18.343 1.00 89.19 96 TYR A O 1
ATOM 776 N N . VAL A 1 97 ? 13.798 0.291 -16.882 1.00 92.25 97 VAL A N 1
ATOM 777 C CA . VAL A 1 97 ? 14.605 1.480 -17.156 1.00 92.25 97 VAL A CA 1
ATOM 778 C C . VAL A 1 97 ? 16.083 1.116 -17.031 1.00 92.25 97 VAL A C 1
ATOM 780 O O . VAL A 1 97 ? 16.497 0.442 -16.089 1.00 92.25 97 VAL A O 1
ATOM 783 N N . ASN A 1 98 ? 16.896 1.569 -17.983 1.00 93.19 98 ASN A N 1
ATOM 784 C CA . ASN A 1 98 ? 18.348 1.473 -17.906 1.00 93.19 98 ASN A CA 1
ATOM 785 C C . ASN A 1 98 ? 18.964 2.758 -18.431 1.00 93.19 98 ASN A C 1
ATOM 787 O O . ASN A 1 98 ? 18.661 3.191 -19.541 1.00 93.19 98 ASN A O 1
ATOM 791 N N . VAL A 1 99 ? 19.830 3.359 -17.621 1.00 94.19 99 VAL A N 1
ATOM 792 C CA . VAL A 1 99 ? 20.566 4.560 -17.998 1.00 94.19 99 VAL A CA 1
ATOM 793 C C . VAL A 1 99 ? 22.043 4.290 -17.771 1.00 94.19 99 VAL A C 1
ATOM 795 O O . VAL A 1 99 ? 22.470 3.980 -16.656 1.00 94.19 99 VAL A O 1
ATOM 798 N N . ARG A 1 100 ? 22.819 4.406 -18.848 1.00 95.44 100 ARG A N 1
ATOM 799 C CA . ARG A 1 100 ? 24.271 4.241 -18.833 1.00 95.44 100 ARG A CA 1
ATOM 800 C C . ARG A 1 100 ? 24.951 5.387 -19.570 1.00 95.44 100 ARG A C 1
ATOM 802 O O . ARG A 1 100 ? 24.524 5.763 -20.661 1.00 95.44 100 ARG A O 1
ATOM 809 N N . MET A 1 101 ? 26.002 5.927 -18.966 1.00 95.19 101 MET A N 1
ATOM 810 C CA . MET A 1 101 ? 26.957 6.804 -19.634 1.00 95.19 101 MET A CA 1
ATOM 811 C C . MET A 1 101 ? 27.702 6.000 -20.700 1.00 95.19 101 MET A C 1
ATOM 813 O O . MET A 1 101 ? 28.064 4.850 -20.456 1.00 95.19 101 MET A O 1
ATOM 817 N N . LEU A 1 102 ? 27.913 6.594 -21.875 1.00 95.19 102 LEU A N 1
ATOM 818 C CA . LEU A 1 102 ? 28.697 5.979 -22.952 1.00 95.19 102 LEU A CA 1
ATOM 819 C C . LEU A 1 102 ? 30.116 6.554 -23.053 1.00 95.19 102 LEU A C 1
ATOM 821 O O . LEU A 1 102 ? 31.003 5.864 -23.541 1.00 95.19 102 LEU A O 1
ATOM 825 N N . SER A 1 103 ? 30.330 7.794 -22.608 1.00 94.56 103 SER A N 1
ATOM 826 C CA . SER A 1 103 ? 31.634 8.462 -22.594 1.00 94.56 103 SER A CA 1
ATOM 827 C C . SER A 1 103 ? 31.728 9.474 -21.439 1.00 94.56 103 SER A C 1
ATOM 829 O O . SER A 1 103 ? 30.698 10.043 -21.061 1.00 94.56 103 SER A O 1
ATOM 831 N N . PRO A 1 104 ? 32.934 9.729 -20.884 1.00 92.50 104 PRO A N 1
ATOM 832 C CA . PRO A 1 104 ? 34.235 9.174 -21.289 1.00 92.50 104 PRO A CA 1
ATOM 833 C C . PRO A 1 104 ? 34.415 7.684 -20.956 1.00 92.50 104 PRO A C 1
ATOM 835 O O . PRO A 1 104 ? 35.047 6.985 -21.737 1.00 92.50 104 PRO A O 1
ATOM 838 N N . ASP A 1 105 ? 33.764 7.188 -19.902 1.00 94.38 105 ASP A N 1
ATOM 839 C CA . ASP A 1 105 ? 33.793 5.782 -19.488 1.00 94.38 105 ASP A CA 1
ATOM 840 C C . ASP A 1 105 ? 32.370 5.239 -19.280 1.00 94.38 105 ASP A C 1
ATOM 842 O 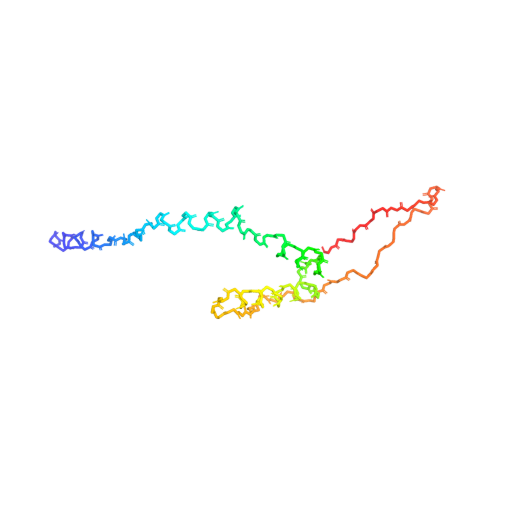O . ASP A 1 105 ? 31.442 5.986 -18.952 1.00 94.38 105 ASP A O 1
ATOM 846 N N . ILE A 1 106 ? 32.179 3.925 -19.466 1.00 95.25 106 ILE A N 1
ATOM 847 C CA . ILE A 1 106 ? 30.875 3.286 -19.248 1.00 95.25 106 ILE A CA 1
ATOM 848 C C . ILE A 1 106 ? 30.563 3.268 -17.751 1.00 95.25 106 ILE A C 1
ATOM 850 O O . ILE A 1 106 ? 31.213 2.569 -16.978 1.00 95.25 106 ILE A O 1
ATOM 854 N N . GLN A 1 107 ? 29.503 3.973 -17.358 1.00 94.81 107 GLN A N 1
ATOM 855 C CA . GLN A 1 107 ? 29.011 3.998 -15.982 1.00 94.81 107 GLN A CA 1
ATOM 856 C C . GLN A 1 107 ? 27.492 3.831 -15.946 1.00 94.81 107 GLN A C 1
ATOM 858 O O . GLN A 1 107 ? 26.774 4.417 -16.753 1.00 94.81 107 GLN A O 1
ATOM 863 N N . THR A 1 108 ? 26.987 3.038 -15.001 1.00 94.62 108 THR A N 1
ATOM 864 C CA . THR A 1 108 ? 25.540 2.871 -14.789 1.00 94.62 108 THR A CA 1
ATOM 865 C C . THR A 1 108 ? 25.029 3.907 -13.796 1.00 94.62 108 THR A C 1
ATOM 867 O O . THR A 1 108 ? 25.694 4.185 -12.798 1.00 94.62 108 THR A O 1
ATOM 870 N N . PHE A 1 109 ? 23.836 4.449 -14.042 1.00 92.62 109 PHE A N 1
ATOM 871 C CA . PHE A 1 109 ? 23.174 5.371 -13.123 1.00 92.62 109 PHE A CA 1
ATOM 872 C C . PHE A 1 109 ? 21.948 4.745 -12.470 1.00 92.62 109 PHE A C 1
ATOM 874 O O . PHE A 1 109 ? 21.198 3.999 -13.101 1.00 92.62 109 PHE A O 1
ATOM 881 N N . ILE A 1 110 ? 21.715 5.116 -11.209 1.00 93.12 110 ILE A N 1
ATOM 882 C CA . ILE A 1 110 ? 20.428 4.887 -10.556 1.00 93.12 110 ILE A CA 1
ATOM 883 C C . ILE A 1 110 ? 19.443 5.878 -11.170 1.00 93.12 110 ILE A C 1
ATOM 885 O O . ILE A 1 110 ? 19.544 7.085 -10.951 1.00 93.12 110 ILE A O 1
ATOM 889 N N . ALA A 1 111 ? 18.510 5.361 -11.960 1.00 90.00 111 ALA A N 1
ATOM 890 C CA . ALA A 1 111 ? 17.478 6.147 -12.608 1.00 90.00 111 ALA A CA 1
ATOM 891 C C . ALA A 1 111 ? 16.104 5.618 -12.208 1.00 90.00 111 ALA A C 1
ATOM 893 O O . ALA A 1 111 ? 15.863 4.413 -12.233 1.00 90.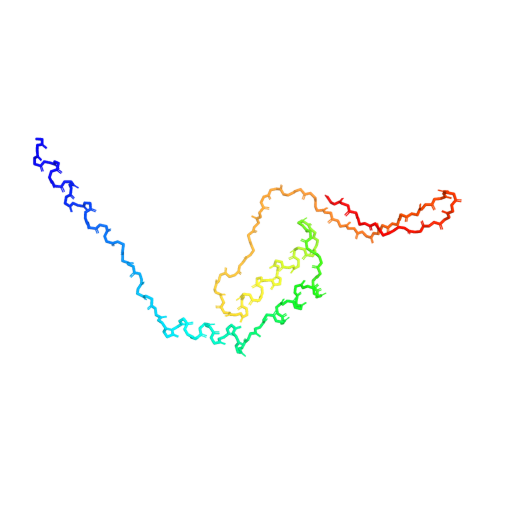00 111 ALA A O 1
ATOM 894 N N . TYR A 1 112 ? 15.203 6.541 -11.885 1.00 88.31 112 TYR A N 1
ATOM 895 C CA . TYR A 1 112 ? 13.795 6.249 -11.672 1.00 88.31 112 TYR A CA 1
ATOM 896 C C . TYR A 1 112 ? 12.988 7.023 -12.714 1.00 88.31 112 TYR A C 1
ATOM 898 O O . TYR A 1 112 ? 13.193 8.231 -12.866 1.00 88.31 112 TYR A O 1
ATOM 906 N N . PRO A 1 113 ? 12.103 6.356 -13.465 1.00 83.81 113 PRO A N 1
ATOM 907 C CA . PRO A 1 113 ? 11.265 7.026 -14.442 1.00 83.81 113 PRO A CA 1
ATOM 908 C C . PRO A 1 113 ? 10.266 7.932 -13.720 1.00 83.81 113 PRO A C 1
ATOM 910 O O . PRO A 1 113 ? 9.682 7.554 -12.702 1.00 83.81 113 PRO A O 1
ATOM 913 N N . LYS A 1 114 ? 10.060 9.131 -14.262 1.00 81.06 114 LYS A N 1
ATOM 914 C CA . LYS A 1 114 ? 9.017 10.039 -13.791 1.00 81.06 114 LYS A CA 1
ATOM 915 C C . LYS A 1 114 ? 7.725 9.745 -14.555 1.00 81.06 114 LYS A C 1
ATOM 917 O O . LYS A 1 114 ? 7.753 9.705 -15.783 1.00 81.06 114 LYS A O 1
ATOM 922 N N . ALA A 1 115 ? 6.642 9.531 -13.811 1.00 71.81 115 ALA A N 1
ATOM 923 C CA . ALA A 1 115 ? 5.284 9.433 -14.338 1.00 71.81 115 ALA A CA 1
ATOM 924 C C . ALA A 1 115 ? 4.669 10.819 -14.574 1.00 71.81 115 ALA A C 1
ATOM 926 O O . ALA A 1 115 ? 5.037 11.763 -13.831 1.00 71.81 115 ALA A O 1
#

Secondary structure (DSSP, 8-state):
-HHHHHHHHHHGGG-----PPP-HHHHHHHHHHHHHS--HHHHHHIIIIII----TTSHHHHHHHHHHHHHHHHTT-TT--PPP-S---S--------EEE-SSS-EEE------

Foldseek 3Di:
DVVVVVVVVVVVVPPPPPPPDDDVVVVVVVVCCVPPVNPCVVVCCVLPPVLNDQDPQDPSVVVVLVVVLVVCVVVVDPPRDDDDDDCPDHDDDDPDDWDWDPPPDTDTDDDDDDD

Sequence (115 aa):
CLVVCSVLFLSALTFSQTQEKVDLDMVTKIRYEGFRNSQIKEIAEGLLENIGPRLTGSPNMKRANEWTRDQLSKFGLVNAHLEAWGPFGRGWWNEYVNVRMLSPDIQTFIAYPKA

pLDDT: mean 86.34, std 15.17, range [48.75, 97.81]